Protein AF-A0A952UDM7-F1 (afdb_monomer)

Mean predicted aligned error: 6.1 Å

Foldseek 3Di:
DVVVLVVLCCVVQNDWDDDPLQFPIWGADPQKIKTKHAFDWAAQDWDDDALFTKHFDPDRTDTARMKIWIDHPNDIAIEGEHEDEDPDDDLVVLVVNFCRQQLGMATPPCRVDGRRHLAYEYEYLDDHPPDPDDPNDRYHYFHDDPPDDPVRVSVVSVVVVVSRVVVRVVVVVVD

pLDDT: mean 85.34, st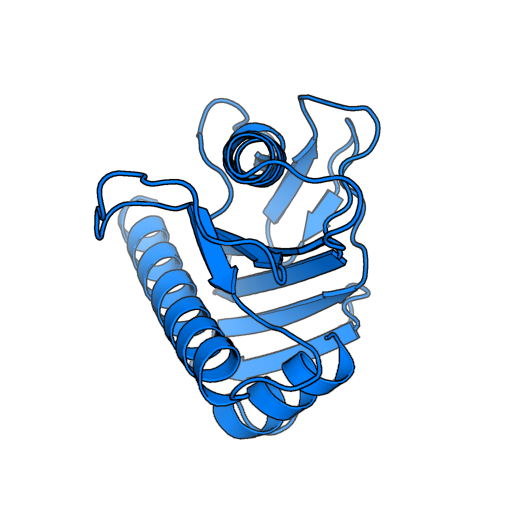d 11.97, range [51.28, 97.25]

Sequence (175 aa):
MAIRTLDFFDTRLGNRHHSQAGALAAWRNDEILFELWLKPAFHGSPNTIGSEQFVSVISDDLVPDLLISATRGEHTELAAIDAKAWAKMLPEDVLTQGAKYLYGIRRHPDKAIVPALSSALIVTSAVRPHAIESDLAKLHVVRSTPTSEQSTLDVRLDALITELRETLANREREA

Structure (mmCIF, N/CA/C/O backbone):
data_AF-A0A952UDM7-F1
#
_entry.id   AF-A0A952UDM7-F1
#
loop_
_atom_site.group_PDB
_atom_site.id
_atom_site.type_symbol
_atom_site.label_atom_id
_atom_site.label_alt_id
_atom_site.label_comp_id
_atom_site.label_asym_id
_atom_site.label_entity_id
_atom_site.label_seq_id
_atom_site.pdbx_PDB_ins_code
_atom_site.Cartn_x
_atom_site.Cartn_y
_atom_site.Cartn_z
_atom_site.occupancy
_atom_site.B_iso_or_equiv
_atom_site.auth_seq_id
_atom_site.auth_comp_id
_atom_site.auth_asym_id
_atom_site.auth_atom_id
_atom_site.pdbx_PDB_model_num
ATOM 1 N N . MET A 1 1 ? 7.910 -11.220 -6.781 1.00 82.19 1 MET A N 1
ATOM 2 C CA . MET A 1 1 ? 7.705 -10.021 -5.942 1.00 82.19 1 MET A CA 1
ATOM 3 C C . MET A 1 1 ? 7.097 -10.395 -4.597 1.00 82.19 1 MET A C 1
ATOM 5 O O . MET A 1 1 ? 7.826 -10.296 -3.631 1.00 82.19 1 MET A O 1
ATOM 9 N N . ALA A 1 2 ? 5.865 -10.921 -4.530 1.00 83.69 2 ALA A N 1
ATOM 10 C CA . ALA A 1 2 ? 5.190 -11.260 -3.264 1.00 83.69 2 ALA A CA 1
ATOM 11 C C . ALA A 1 2 ? 6.028 -12.107 -2.282 1.00 83.69 2 ALA A C 1
ATOM 13 O O . ALA A 1 2 ? 6.228 -11.684 -1.152 1.00 83.69 2 ALA A O 1
ATOM 14 N N . ILE A 1 3 ? 6.577 -13.249 -2.728 1.00 86.50 3 ILE A N 1
ATOM 15 C CA . ILE A 1 3 ? 7.444 -14.117 -1.897 1.00 86.50 3 ILE A CA 1
ATOM 16 C C . ILE A 1 3 ? 8.633 -13.337 -1.332 1.00 86.50 3 ILE A C 1
ATOM 18 O O . ILE A 1 3 ? 8.929 -13.399 -0.153 1.00 86.50 3 ILE A O 1
ATOM 22 N N . ARG A 1 4 ? 9.272 -12.523 -2.165 1.00 85.56 4 ARG A N 1
ATOM 23 C CA . ARG A 1 4 ? 10.431 -11.747 -1.745 1.00 85.56 4 ARG A CA 1
ATOM 24 C C . ARG A 1 4 ? 10.075 -10.637 -0.752 1.00 85.56 4 ARG A C 1
ATOM 26 O O . ARG A 1 4 ? 10.821 -10.393 0.184 1.00 85.56 4 ARG A O 1
ATOM 33 N N . THR A 1 5 ? 8.946 -9.965 -0.962 1.00 87.62 5 THR A N 1
ATOM 34 C CA . THR A 1 5 ? 8.418 -8.977 -0.015 1.00 87.62 5 THR A CA 1
ATOM 35 C C . THR A 1 5 ? 8.082 -9.634 1.328 1.00 87.62 5 THR A C 1
ATOM 37 O O . THR A 1 5 ? 8.368 -9.044 2.364 1.00 87.62 5 THR A O 1
ATOM 40 N N . LEU A 1 6 ? 7.550 -10.865 1.317 1.00 90.56 6 LEU A N 1
ATOM 41 C CA . LEU A 1 6 ? 7.361 -11.671 2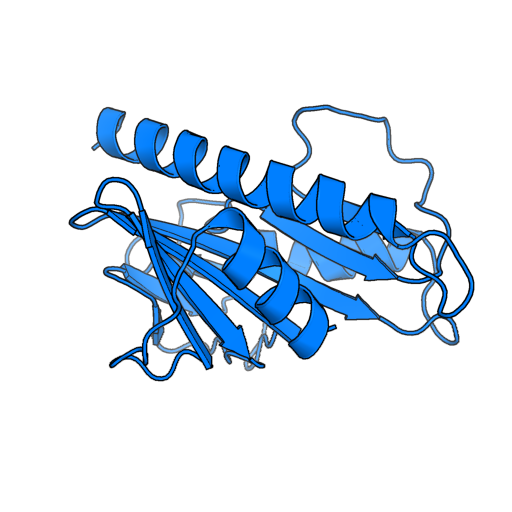.529 1.00 90.56 6 LEU A CA 1
ATOM 42 C C . LEU A 1 6 ? 8.696 -11.938 3.234 1.00 90.56 6 LEU A C 1
ATOM 44 O O . LEU A 1 6 ? 8.825 -11.586 4.399 1.00 90.56 6 LEU A O 1
ATOM 48 N N . ASP A 1 7 ? 9.688 -12.489 2.531 1.00 91.00 7 ASP A N 1
ATOM 49 C CA . ASP A 1 7 ? 10.996 -12.832 3.114 1.00 91.00 7 ASP A CA 1
ATOM 50 C C . ASP A 1 7 ? 11.707 -11.600 3.708 1.00 91.00 7 ASP A C 1
ATOM 52 O O . ASP A 1 7 ? 12.332 -11.665 4.773 1.00 91.00 7 ASP A O 1
ATOM 56 N N . PHE A 1 8 ? 11.580 -10.452 3.035 1.00 91.88 8 PHE A N 1
ATOM 57 C CA . PHE A 1 8 ? 12.085 -9.175 3.528 1.00 91.88 8 PHE A CA 1
ATOM 58 C C . PHE A 1 8 ? 11.409 -8.776 4.848 1.00 91.88 8 PHE A C 1
ATOM 60 O O . PHE A 1 8 ? 12.098 -8.474 5.824 1.00 91.88 8 PHE A O 1
ATOM 67 N N . PHE A 1 9 ? 10.073 -8.796 4.911 1.00 93.25 9 PHE A N 1
ATOM 68 C CA . PHE A 1 9 ? 9.355 -8.433 6.135 1.00 93.25 9 PHE A CA 1
ATOM 69 C C . PHE A 1 9 ? 9.549 -9.442 7.263 1.00 93.25 9 PHE A C 1
ATOM 71 O O . PHE A 1 9 ? 9.682 -9.017 8.405 1.00 93.25 9 PHE A O 1
ATOM 78 N N . ASP A 1 10 ? 9.660 -10.736 6.967 1.00 93.75 10 ASP A N 1
ATOM 79 C CA . ASP A 1 10 ? 9.995 -11.759 7.964 1.00 93.75 10 ASP A CA 1
ATOM 80 C C . ASP A 1 10 ? 11.356 -11.458 8.616 1.00 93.75 10 ASP A C 1
ATOM 82 O O . ASP A 1 10 ? 11.510 -11.520 9.836 1.00 93.75 10 ASP A O 1
ATOM 86 N N . THR A 1 11 ? 12.334 -11.026 7.816 1.00 93.00 11 THR A N 1
ATOM 87 C CA . THR A 1 11 ? 13.647 -10.604 8.326 1.00 93.00 11 THR A CA 1
ATOM 88 C C . THR A 1 11 ? 13.559 -9.309 9.138 1.00 93.00 11 THR A C 1
ATOM 90 O O . THR A 1 11 ? 14.217 -9.167 10.169 1.00 93.00 11 THR A O 1
ATOM 93 N N . ARG A 1 12 ? 12.764 -8.339 8.674 1.00 93.44 12 ARG A N 1
ATOM 94 C CA . ARG A 1 12 ? 12.776 -6.968 9.202 1.00 93.44 12 ARG A CA 1
ATOM 95 C C . ARG A 1 12 ? 11.849 -6.736 10.396 1.00 93.44 12 ARG A C 1
ATOM 97 O O . ARG A 1 12 ? 12.178 -5.924 11.263 1.00 93.44 12 ARG A O 1
ATOM 104 N N . LEU A 1 13 ? 10.696 -7.397 10.407 1.00 94.06 13 LEU A N 1
ATOM 105 C CA . LEU A 1 13 ? 9.609 -7.238 11.378 1.00 94.06 13 LEU A CA 1
ATOM 106 C C . LEU A 1 13 ? 9.457 -8.463 12.296 1.00 94.06 13 LEU A C 1
ATOM 108 O O . LEU A 1 13 ? 8.705 -8.403 13.268 1.00 94.06 13 LEU A O 1
ATOM 112 N N . GLY A 1 14 ? 10.188 -9.549 12.026 1.00 92.50 14 GLY A N 1
ATOM 113 C CA . GLY A 1 14 ? 10.192 -10.770 12.826 1.00 92.50 14 GLY A CA 1
ATOM 114 C C . GLY A 1 14 ? 9.133 -11.779 12.383 1.00 92.50 14 GLY A C 1
ATOM 115 O O . GLY A 1 14 ? 8.790 -11.882 11.210 1.00 92.50 14 GLY A O 1
ATOM 116 N N . ASN A 1 15 ? 8.613 -12.561 13.330 1.00 90.75 15 ASN A N 1
ATOM 117 C CA . ASN A 1 15 ? 7.727 -13.678 13.006 1.00 90.75 15 ASN A CA 1
ATOM 118 C C . ASN A 1 15 ? 6.377 -13.203 12.455 1.00 90.75 15 ASN A C 1
ATOM 120 O O . ASN A 1 15 ? 5.608 -12.528 13.148 1.00 90.75 15 ASN A O 1
ATOM 124 N N . ARG A 1 16 ? 6.055 -13.639 11.235 1.00 93.50 16 ARG A N 1
ATOM 125 C CA . ARG A 1 16 ? 4.714 -13.473 10.677 1.00 93.50 16 ARG A CA 1
ATOM 126 C C . ARG A 1 16 ? 3.673 -14.309 11.408 1.00 93.50 16 ARG A C 1
ATOM 128 O O . ARG A 1 16 ? 3.947 -15.400 11.908 1.00 93.50 16 ARG A O 1
ATOM 135 N N . HIS A 1 17 ? 2.444 -13.826 11.367 1.00 91.75 17 HIS A N 1
ATOM 136 C CA . HIS A 1 17 ? 1.246 -14.547 11.766 1.00 91.75 17 HIS A CA 1
ATOM 137 C C . HIS A 1 17 ? 0.165 -14.415 10.688 1.00 91.75 17 HIS A C 1
ATOM 139 O O . HIS A 1 17 ? 0.291 -13.643 9.734 1.00 91.75 17 HIS A O 1
ATOM 145 N N . HIS A 1 18 ? -0.899 -15.204 10.825 1.00 86.88 18 HIS A N 1
ATOM 146 C CA . HIS A 1 18 ? -2.063 -15.100 9.952 1.00 86.88 18 HIS A CA 1
ATOM 147 C C . HIS A 1 18 ? -2.865 -13.833 10.266 1.00 86.88 18 HIS A C 1
ATOM 149 O O . HIS A 1 18 ? -3.193 -13.583 11.427 1.00 86.88 18 HIS A O 1
ATOM 155 N N . SER A 1 19 ? -3.214 -13.070 9.226 1.00 86.69 19 SER A N 1
ATOM 156 C CA . SER A 1 19 ? -4.188 -11.982 9.341 1.00 86.69 19 SER A CA 1
ATOM 157 C C . SER A 1 19 ? -5.601 -12.554 9.438 1.00 86.69 19 SER A C 1
ATOM 159 O O . SER A 1 19 ? -5.956 -13.500 8.732 1.00 86.69 19 SER A O 1
ATOM 161 N N . GLN A 1 20 ? -6.424 -11.957 10.298 1.00 78.31 20 GLN A N 1
ATOM 162 C CA . GLN A 1 20 ? -7.853 -12.268 10.387 1.00 78.31 20 GLN A CA 1
ATOM 163 C C . GLN A 1 20 ? -8.680 -11.540 9.315 1.00 78.31 20 GLN A C 1
ATOM 165 O O . GLN A 1 20 ? -9.820 -11.921 9.066 1.00 78.31 20 GLN A O 1
ATOM 170 N N . ALA A 1 21 ? -8.107 -10.524 8.665 1.00 82.94 21 ALA A N 1
ATOM 171 C CA . ALA A 1 21 ? -8.792 -9.638 7.728 1.00 82.94 21 ALA A CA 1
ATOM 172 C C . ALA A 1 21 ? -8.600 -10.039 6.252 1.00 82.94 21 ALA A C 1
ATOM 174 O O . ALA A 1 21 ? -9.013 -9.315 5.353 1.00 82.94 21 ALA A O 1
ATOM 175 N N . GLY A 1 22 ? -7.990 -11.199 5.986 1.00 88.06 22 GLY A N 1
ATOM 176 C CA . GLY A 1 22 ? -7.754 -11.692 4.624 1.00 88.06 22 GLY A CA 1
ATOM 177 C C . GLY A 1 22 ? -6.446 -11.210 3.991 1.00 88.06 22 GLY A C 1
ATOM 178 O O . GLY A 1 22 ? -6.204 -11.497 2.818 1.00 88.06 22 GLY A O 1
ATOM 179 N N . ALA A 1 23 ? -5.579 -10.529 4.748 1.00 94.38 23 ALA A N 1
ATOM 180 C CA . ALA A 1 23 ? -4.228 -10.237 4.287 1.00 94.38 23 ALA A CA 1
ATOM 181 C C . ALA A 1 23 ? -3.408 -11.534 4.143 1.00 94.38 23 ALA A C 1
ATOM 183 O O . ALA A 1 23 ? -3.608 -12.515 4.864 1.00 94.38 23 ALA A O 1
ATOM 184 N N . LEU A 1 24 ? -2.452 -11.530 3.213 1.00 94.81 24 LEU A N 1
ATOM 185 C CA . LEU A 1 24 ? -1.563 -12.662 2.943 1.00 94.81 24 LEU A CA 1
ATOM 186 C C . LEU A 1 24 ? -0.693 -13.003 4.161 1.00 94.81 24 LEU A C 1
ATOM 188 O O . LEU A 1 24 ? -0.449 -14.176 4.436 1.00 94.81 24 LEU A O 1
ATOM 192 N N . ALA A 1 25 ? -0.213 -11.980 4.869 1.00 95.81 25 ALA A N 1
ATOM 193 C CA . ALA A 1 25 ? 0.599 -12.115 6.073 1.00 95.81 25 ALA A CA 1
ATOM 194 C C . ALA A 1 25 ? 0.482 -10.866 6.949 1.00 95.81 25 ALA A C 1
ATOM 196 O O . ALA A 1 25 ? 0.180 -9.781 6.448 1.00 95.81 25 ALA A O 1
ATOM 197 N N . ALA A 1 26 ? 0.750 -11.029 8.243 1.00 96.88 26 ALA A N 1
ATOM 198 C CA . ALA A 1 26 ? 0.776 -9.940 9.206 1.00 96.88 26 ALA A CA 1
ATOM 199 C C . ALA A 1 26 ? 1.995 -10.023 10.135 1.00 96.88 26 ALA A C 1
ATOM 201 O O . ALA A 1 26 ? 2.451 -11.112 10.490 1.00 96.88 26 ALA A O 1
ATOM 202 N N . TRP A 1 27 ? 2.483 -8.865 10.573 1.00 96.94 27 TRP A N 1
ATOM 203 C CA . TRP A 1 27 ? 3.573 -8.701 11.535 1.00 96.94 27 TRP A CA 1
ATOM 204 C C . TRP A 1 27 ? 3.181 -7.641 12.554 1.00 96.94 27 TRP A C 1
ATOM 206 O O . TRP A 1 27 ? 2.560 -6.638 12.211 1.00 96.94 27 TRP A O 1
ATOM 216 N N . ARG A 1 28 ? 3.548 -7.844 13.817 1.00 95.00 28 ARG A N 1
ATOM 217 C CA . ARG A 1 28 ? 3.291 -6.867 14.877 1.00 95.00 28 ARG A CA 1
ATOM 218 C C . ARG A 1 28 ? 4.615 -6.363 15.423 1.00 95.00 28 ARG A C 1
ATOM 220 O O . ARG A 1 28 ? 5.426 -7.162 15.883 1.00 95.00 28 ARG A O 1
ATOM 227 N N . ASN A 1 29 ? 4.820 -5.052 15.381 1.00 92.50 29 ASN A N 1
ATOM 228 C CA . ASN A 1 29 ? 6.020 -4.405 15.894 1.00 92.50 29 ASN A CA 1
ATOM 229 C C . ASN A 1 29 ? 5.651 -3.057 16.523 1.00 92.50 29 ASN A C 1
ATOM 231 O O . ASN A 1 29 ? 5.020 -2.240 15.862 1.00 92.50 29 ASN A O 1
ATOM 235 N N . ASP A 1 30 ? 6.025 -2.845 17.787 1.00 88.06 30 ASP A N 1
ATOM 236 C CA . ASP A 1 30 ? 5.789 -1.595 18.529 1.00 88.06 30 ASP A CA 1
ATOM 237 C C . ASP A 1 30 ? 4.330 -1.102 18.451 1.00 88.06 30 ASP A C 1
ATOM 239 O O . ASP A 1 30 ? 4.057 0.032 18.069 1.00 88.06 30 ASP A O 1
ATOM 243 N N . GLU A 1 31 ? 3.381 -1.997 18.760 1.00 92.31 31 GLU A N 1
ATOM 244 C CA . GLU A 1 31 ? 1.918 -1.785 18.684 1.00 92.31 31 GLU A CA 1
ATOM 245 C C . GLU A 1 31 ? 1.344 -1.580 17.274 1.00 92.31 31 GLU A C 1
ATOM 247 O O . GLU A 1 31 ? 0.127 -1.637 17.098 1.00 92.31 31 GLU A O 1
ATOM 252 N N . ILE A 1 32 ? 2.199 -1.440 16.262 1.00 95.75 32 ILE A N 1
ATOM 253 C CA . ILE A 1 32 ? 1.794 -1.329 14.867 1.00 95.75 32 ILE A CA 1
ATOM 254 C C . ILE A 1 32 ? 1.593 -2.732 14.294 1.00 95.75 32 ILE A C 1
ATOM 256 O O . ILE A 1 32 ? 2.479 -3.593 14.350 1.00 95.75 32 ILE A O 1
ATOM 260 N N . LEU A 1 33 ? 0.414 -2.958 13.725 1.00 96.31 33 LEU A N 1
ATOM 261 C CA . LEU A 1 33 ? 0.113 -4.116 12.899 1.00 96.31 33 LEU A CA 1
ATOM 262 C C . LEU A 1 33 ? 0.431 -3.775 11.443 1.00 96.31 33 LEU A C 1
ATOM 264 O O . LEU A 1 33 ? -0.235 -2.938 10.841 1.00 96.31 33 LEU A O 1
ATOM 268 N N . PHE A 1 34 ? 1.446 -4.428 10.887 1.00 97.19 34 PHE A N 1
ATOM 269 C CA . PHE A 1 34 ? 1.732 -4.404 9.460 1.00 97.19 34 PHE A CA 1
ATOM 270 C C . PHE A 1 34 ? 1.047 -5.587 8.790 1.00 97.19 34 PHE A C 1
ATOM 272 O O . PHE A 1 34 ? 1.226 -6.720 9.237 1.00 97.19 34 PHE A O 1
ATOM 279 N N . GLU A 1 35 ? 0.323 -5.360 7.700 1.00 97.19 35 GLU A N 1
ATOM 280 C CA . GLU A 1 35 ? -0.271 -6.442 6.913 1.00 97.19 35 GLU A CA 1
ATOM 281 C C . GLU A 1 35 ? 0.087 -6.303 5.435 1.00 97.19 35 GLU A C 1
ATOM 283 O O . GLU A 1 35 ? 0.073 -5.210 4.869 1.00 97.19 35 GLU A O 1
ATOM 288 N N . LEU A 1 36 ? 0.410 -7.431 4.804 1.00 96.81 36 LEU A N 1
ATOM 289 C CA . LEU A 1 36 ? 0.679 -7.530 3.375 1.00 96.81 36 LEU A CA 1
ATOM 290 C C . LEU A 1 36 ? -0.535 -8.135 2.684 1.00 96.81 36 LEU A C 1
ATOM 292 O O . LEU A 1 36 ? -0.906 -9.275 2.949 1.00 96.81 36 LEU A O 1
ATOM 296 N N . TRP A 1 37 ? -1.097 -7.412 1.731 1.00 96.69 37 TRP A N 1
ATOM 297 C CA . TRP A 1 37 ? -2.242 -7.840 0.943 1.00 96.69 37 TRP A CA 1
ATOM 298 C C . TRP A 1 37 ? -1.794 -8.171 -0.474 1.00 96.69 37 TRP A C 1
ATOM 300 O O . TRP A 1 37 ? -1.003 -7.437 -1.066 1.00 96.69 37 TRP A O 1
ATOM 310 N N . LEU A 1 38 ? -2.316 -9.262 -1.033 1.00 95.38 38 LEU A N 1
ATOM 311 C CA . LEU A 1 38 ? -2.076 -9.656 -2.417 1.00 95.38 38 LEU A CA 1
ATOM 312 C C . LEU A 1 38 ? -3.303 -9.315 -3.252 1.00 95.38 38 LEU A C 1
ATOM 314 O O . LEU A 1 38 ? -4.379 -9.839 -2.981 1.00 95.38 38 LEU A O 1
ATOM 318 N N . LYS A 1 39 ? -3.128 -8.476 -4.278 1.00 94.94 39 LYS A N 1
ATOM 319 C CA . LYS A 1 39 ? -4.209 -8.075 -5.191 1.00 94.94 39 LYS A CA 1
ATOM 320 C C . LYS A 1 39 ? -5.480 -7.568 -4.478 1.00 94.94 39 LYS A C 1
ATOM 322 O O . LYS A 1 39 ? -6.573 -7.993 -4.856 1.00 94.94 39 LYS A O 1
ATOM 327 N N . PRO A 1 40 ? -5.387 -6.685 -3.462 1.00 94.56 40 PRO A N 1
ATOM 328 C CA . PRO A 1 40 ? -6.592 -6.147 -2.843 1.00 94.56 40 PRO A CA 1
ATOM 329 C C . PRO A 1 40 ? -7.345 -5.291 -3.860 1.00 94.56 40 PRO A C 1
ATOM 331 O O . PRO A 1 40 ? -6.753 -4.435 -4.515 1.00 94.56 40 PRO A O 1
ATOM 334 N N . ALA A 1 41 ? -8.646 -5.523 -4.000 1.00 93.62 41 ALA A N 1
ATOM 335 C CA . ALA A 1 41 ? -9.483 -4.742 -4.895 1.00 93.62 41 ALA A CA 1
ATOM 336 C C . ALA A 1 41 ? -10.151 -3.587 -4.141 1.00 93.62 41 ALA A C 1
ATOM 338 O O . ALA A 1 41 ? -10.759 -3.774 -3.083 1.00 93.62 41 ALA A O 1
ATOM 339 N N . PHE A 1 42 ? -10.023 -2.383 -4.694 1.00 93.50 42 PHE A N 1
ATOM 340 C CA . PHE A 1 42 ? -10.757 -1.202 -4.258 1.00 93.50 42 PHE A CA 1
ATOM 341 C C . PHE A 1 42 ? -11.850 -0.896 -5.275 1.00 93.50 42 PHE A C 1
ATOM 343 O O . PHE A 1 42 ? -11.564 -0.714 -6.459 1.00 93.50 42 PHE A O 1
ATOM 350 N N . HIS A 1 43 ? -13.081 -0.801 -4.784 1.00 92.88 43 HIS A N 1
ATOM 351 C CA . HIS A 1 43 ? -14.278 -0.537 -5.579 1.00 92.88 43 HIS A CA 1
ATOM 352 C C . HIS A 1 43 ? -14.925 0.785 -5.157 1.00 92.88 43 HIS A C 1
ATOM 354 O O . HIS A 1 43 ? -14.488 1.425 -4.198 1.00 92.88 43 HIS A O 1
ATOM 360 N N . GLY A 1 44 ? -16.012 1.182 -5.825 1.00 88.81 44 GLY A N 1
ATOM 361 C CA . GLY A 1 44 ? -16.833 2.323 -5.395 1.00 88.81 44 GLY A CA 1
ATOM 362 C C . GLY A 1 44 ? -17.484 2.148 -4.009 1.00 88.81 44 GLY A C 1
ATOM 363 O O . GLY A 1 44 ? -17.899 3.133 -3.393 1.00 88.81 44 GLY A O 1
ATOM 364 N N . SER A 1 45 ? -17.557 0.911 -3.502 1.00 91.06 45 SER A N 1
ATOM 365 C CA . SER A 1 45 ? -18.034 0.570 -2.158 1.00 91.06 45 SER A CA 1
ATOM 366 C C . SER A 1 45 ? -16.892 0.497 -1.132 1.00 91.06 45 SER A C 1
ATOM 368 O O . SER A 1 45 ? -15.813 0.012 -1.484 1.00 91.06 45 SER A O 1
ATOM 370 N N . PRO A 1 46 ? -17.117 0.910 0.135 1.00 93.25 46 PRO A N 1
ATOM 371 C CA . PRO A 1 46 ? -16.109 0.833 1.194 1.00 93.25 46 PRO A CA 1
ATOM 372 C C . PRO A 1 46 ? -15.563 -0.580 1.402 1.00 93.25 46 PRO A C 1
ATOM 374 O O . PRO A 1 46 ? -16.327 -1.530 1.562 1.00 93.25 46 PRO A O 1
ATOM 377 N N . ASN A 1 47 ? -14.238 -0.689 1.429 1.00 92.88 47 ASN A N 1
ATOM 378 C CA . ASN A 1 47 ? -13.494 -1.884 1.795 1.00 92.88 47 ASN A CA 1
ATOM 379 C C . ASN A 1 47 ? -12.668 -1.592 3.056 1.00 92.88 47 ASN A C 1
ATOM 381 O O . ASN A 1 47 ? -11.974 -0.576 3.113 1.00 92.88 47 ASN A O 1
ATOM 385 N N . THR A 1 48 ? -12.756 -2.452 4.066 1.00 95.06 48 THR A N 1
ATOM 386 C CA . THR A 1 48 ? -12.029 -2.275 5.328 1.00 95.06 48 THR A CA 1
ATOM 387 C C . THR A 1 48 ? -10.619 -2.833 5.194 1.00 95.06 48 THR A C 1
ATOM 389 O O . THR A 1 48 ? -10.453 -4.024 4.940 1.00 95.06 48 THR A O 1
ATOM 392 N N . ILE A 1 49 ? -9.614 -1.987 5.409 1.00 95.12 49 ILE A N 1
ATOM 393 C CA . ILE A 1 49 ? -8.208 -2.385 5.514 1.00 95.12 49 ILE A CA 1
ATOM 394 C C . ILE A 1 49 ? -7.689 -1.861 6.853 1.00 95.12 49 ILE A C 1
ATOM 396 O O . ILE A 1 49 ? -7.770 -0.661 7.115 1.00 95.12 49 ILE A O 1
ATOM 400 N N . GLY A 1 50 ? -7.155 -2.744 7.699 1.00 94.00 50 GLY A N 1
ATOM 401 C CA . GLY A 1 50 ? -6.794 -2.377 9.067 1.00 94.00 50 GLY A CA 1
ATOM 402 C C . GLY A 1 50 ? -8.021 -1.928 9.869 1.00 94.00 50 GLY A C 1
ATOM 403 O O . GLY A 1 50 ? -9.019 -2.644 9.935 1.00 94.00 50 GLY A O 1
ATOM 404 N N . SER A 1 51 ? -7.946 -0.739 10.466 1.00 94.00 51 SER A N 1
ATOM 405 C CA . SER A 1 51 ? -9.034 -0.103 11.226 1.00 94.00 51 SER A CA 1
ATOM 406 C C . SER A 1 51 ? -9.870 0.898 10.418 1.00 94.00 51 SER A C 1
ATOM 408 O O . SER A 1 51 ? -10.908 1.344 10.900 1.00 94.00 51 SER A O 1
ATOM 410 N N . GLU A 1 52 ? -9.477 1.234 9.184 1.00 95.12 52 GLU A N 1
ATOM 411 C CA . GLU A 1 52 ? -10.165 2.243 8.365 1.00 95.12 52 GLU A CA 1
ATOM 412 C C . GLU A 1 52 ? -10.823 1.639 7.112 1.00 95.12 52 GLU A C 1
ATOM 414 O O . GLU A 1 52 ? -10.544 0.517 6.683 1.00 95.12 52 GLU A O 1
ATOM 419 N N . GLN A 1 53 ? -11.724 2.411 6.502 1.00 95.81 53 GLN A N 1
ATOM 420 C CA . GLN A 1 53 ? -12.390 2.050 5.254 1.00 95.81 53 GLN A CA 1
ATOM 421 C C . GLN A 1 53 ? -11.862 2.871 4.083 1.00 95.81 53 GLN A C 1
ATOM 423 O O . GLN A 1 53 ? -11.659 4.082 4.185 1.00 95.81 53 GLN A O 1
ATOM 428 N N . PHE A 1 54 ? -11.718 2.216 2.937 1.00 95.50 54 PHE A N 1
ATOM 429 C CA . PHE A 1 54 ? -11.165 2.795 1.723 1.00 95.50 54 PHE A CA 1
ATOM 430 C C . PHE A 1 54 ? -12.044 2.493 0.509 1.00 95.50 54 PHE A C 1
ATOM 432 O O . PHE A 1 54 ? -12.690 1.451 0.435 1.00 95.50 54 PHE A O 1
ATOM 439 N N . VAL A 1 55 ? -12.062 3.404 -0.461 1.00 94.94 55 VAL A N 1
ATOM 440 C CA . VAL A 1 55 ? -12.823 3.287 -1.715 1.00 94.94 55 VAL A CA 1
ATOM 441 C C . VAL A 1 55 ? -11.979 3.713 -2.910 1.00 94.94 55 VAL A C 1
ATOM 443 O O . VAL A 1 55 ? -11.103 4.568 -2.777 1.00 94.94 55 VAL A O 1
ATOM 446 N N . SER A 1 56 ? -12.289 3.175 -4.086 1.00 94.00 56 SER A N 1
ATOM 447 C CA . SER A 1 56 ? -11.864 3.734 -5.370 1.00 94.00 56 SER A CA 1
ATOM 448 C C . SER A 1 56 ? -12.835 4.832 -5.818 1.00 94.00 56 SER A C 1
ATOM 450 O O . SER A 1 56 ? -14.050 4.696 -5.668 1.00 94.00 56 SER A O 1
ATOM 452 N N . VAL A 1 57 ? -12.311 5.929 -6.373 1.00 91.94 57 VAL A N 1
ATOM 453 C CA . VAL A 1 57 ? -13.116 7.037 -6.935 1.00 91.94 57 VAL A CA 1
ATOM 454 C C . VAL A 1 57 ? -12.830 7.335 -8.407 1.00 91.94 57 VAL A C 1
ATOM 456 O O . VAL A 1 57 ? -13.461 8.221 -8.976 1.00 91.94 57 VAL A O 1
ATOM 459 N N . ILE A 1 58 ? -11.880 6.629 -9.024 1.00 86.75 58 ILE A N 1
ATOM 460 C CA . ILE A 1 58 ? -11.469 6.869 -10.421 1.00 86.75 58 ILE A CA 1
ATOM 461 C C . ILE A 1 58 ? -11.770 5.699 -11.361 1.00 86.75 58 ILE A C 1
ATOM 463 O O . ILE A 1 58 ? -11.715 5.870 -12.576 1.00 86.75 58 ILE A O 1
ATOM 467 N N . SER A 1 59 ? -12.044 4.513 -10.821 1.00 84.25 59 SER A N 1
ATOM 468 C CA . SER A 1 59 ? -12.380 3.316 -11.593 1.00 84.25 59 SER A CA 1
ATOM 469 C C . SER A 1 59 ? -13.252 2.371 -10.776 1.00 84.25 59 SER A C 1
ATOM 471 O O . SER A 1 59 ? -13.204 2.398 -9.544 1.00 84.25 59 SER A O 1
ATOM 473 N N . ASP A 1 60 ? -14.007 1.521 -11.475 1.00 82.00 60 ASP A N 1
ATOM 474 C CA . ASP A 1 60 ? -14.840 0.487 -10.848 1.00 82.00 60 ASP A CA 1
ATOM 475 C C . ASP A 1 60 ? -13.988 -0.500 -10.044 1.00 82.00 60 ASP A C 1
ATOM 477 O O . ASP A 1 60 ? -14.369 -0.879 -8.938 1.00 82.00 60 ASP A O 1
ATOM 481 N N . ASP A 1 61 ? -12.792 -0.806 -10.562 1.00 87.88 61 ASP A N 1
ATOM 482 C CA . ASP A 1 61 ? -11.783 -1.628 -9.906 1.00 87.88 61 ASP A CA 1
ATOM 483 C C . ASP A 1 61 ? -10.422 -0.937 -9.942 1.00 87.88 61 ASP A C 1
ATOM 485 O O . ASP A 1 61 ? -9.923 -0.539 -11.003 1.00 87.88 61 ASP A O 1
ATOM 489 N N . LEU A 1 62 ? -9.784 -0.832 -8.783 1.00 92.31 62 LEU A N 1
ATOM 490 C CA . LEU A 1 62 ? -8.380 -0.475 -8.672 1.00 92.31 62 LEU A CA 1
ATOM 491 C C . LEU A 1 62 ? -7.666 -1.532 -7.831 1.00 92.31 62 LEU A C 1
ATOM 493 O O . LEU A 1 62 ? -7.993 -1.732 -6.665 1.00 92.31 62 LEU A O 1
ATOM 497 N N . VAL A 1 63 ? -6.709 -2.230 -8.445 1.00 94.69 63 VAL A N 1
ATOM 498 C CA . VAL A 1 63 ? -6.109 -3.447 -7.879 1.00 94.69 63 VAL A CA 1
ATOM 499 C C . VAL A 1 63 ? -4.581 -3.358 -7.953 1.00 94.69 63 VAL A C 1
ATOM 501 O O . VAL A 1 63 ? -4.006 -3.741 -8.977 1.00 94.69 63 VAL A O 1
ATOM 504 N N . PRO A 1 64 ? -3.897 -2.843 -6.914 1.00 93.62 64 PRO A N 1
ATOM 505 C CA . PRO A 1 64 ? -2.442 -2.932 -6.849 1.00 93.62 64 PRO A CA 1
ATOM 506 C C . PRO A 1 64 ? -1.991 -4.396 -6.747 1.00 93.62 64 PRO A C 1
ATOM 508 O O . PRO A 1 64 ? -2.723 -5.249 -6.246 1.00 93.62 64 PRO A O 1
ATOM 511 N N . ASP A 1 65 ? -0.776 -4.711 -7.203 1.00 94.31 65 ASP A N 1
ATOM 512 C CA . ASP A 1 65 ? -0.233 -6.067 -7.059 1.00 94.31 65 ASP A CA 1
ATOM 513 C C . ASP A 1 65 ? -0.094 -6.478 -5.591 1.00 94.31 65 ASP A C 1
ATOM 515 O O . ASP A 1 65 ? -0.472 -7.594 -5.228 1.00 94.31 65 ASP A O 1
ATOM 519 N N . LEU A 1 66 ? 0.427 -5.572 -4.764 1.00 95.62 66 LEU A N 1
ATOM 520 C CA . LEU A 1 66 ? 0.494 -5.699 -3.317 1.00 95.62 66 LEU A CA 1
ATOM 521 C C . LEU A 1 66 ? 0.072 -4.387 -2.654 1.00 95.62 66 LEU A C 1
ATOM 523 O O . LEU A 1 66 ? 0.250 -3.301 -3.205 1.00 95.62 66 LEU A O 1
ATOM 527 N N . LEU A 1 67 ? -0.420 -4.485 -1.430 1.00 96.75 67 LEU A N 1
ATOM 528 C CA . LEU A 1 67 ? -0.648 -3.342 -0.553 1.00 96.75 67 LEU A CA 1
ATOM 529 C C . LEU A 1 67 ? -0.049 -3.662 0.809 1.00 96.75 67 LEU A C 1
ATOM 531 O O . LEU A 1 67 ? -0.185 -4.789 1.283 1.00 96.75 67 LEU A O 1
ATOM 535 N N . ILE A 1 68 ? 0.592 -2.680 1.426 1.00 96.94 68 ILE A N 1
ATOM 536 C CA . ILE A 1 68 ? 0.999 -2.735 2.825 1.00 96.94 68 ILE A CA 1
ATOM 537 C C . ILE A 1 68 ? 0.066 -1.830 3.608 1.00 96.94 68 ILE A C 1
ATOM 539 O O . ILE A 1 68 ? -0.077 -0.662 3.247 1.00 96.94 68 ILE A O 1
ATOM 543 N N . SER A 1 69 ? -0.546 -2.355 4.662 1.00 97.25 69 SER A N 1
ATOM 544 C CA . SER A 1 69 ? -1.175 -1.534 5.693 1.00 97.25 69 SER A CA 1
ATOM 545 C C . SER A 1 69 ? -0.289 -1.474 6.929 1.00 97.25 69 SER A C 1
ATOM 547 O O . SER A 1 69 ? 0.397 -2.442 7.254 1.00 97.25 69 SER A O 1
ATOM 549 N N . ALA A 1 70 ? -0.304 -0.332 7.606 1.00 97.25 70 ALA A N 1
ATOM 550 C CA . ALA A 1 70 ? 0.237 -0.142 8.942 1.00 97.25 70 ALA A CA 1
ATOM 551 C C . ALA A 1 70 ? -0.862 0.456 9.820 1.00 97.25 70 ALA A C 1
ATOM 553 O O . ALA A 1 70 ? -1.338 1.559 9.553 1.00 97.25 70 ALA A O 1
ATOM 554 N N . THR A 1 71 ? -1.267 -0.275 10.853 1.00 96.69 71 THR A N 1
ATOM 555 C CA . THR A 1 71 ? -2.393 0.095 11.714 1.00 96.69 71 THR A CA 1
ATOM 556 C C . THR A 1 71 ? -1.947 0.211 13.164 1.00 96.69 71 THR A C 1
ATOM 558 O O . THR A 1 71 ? -1.347 -0.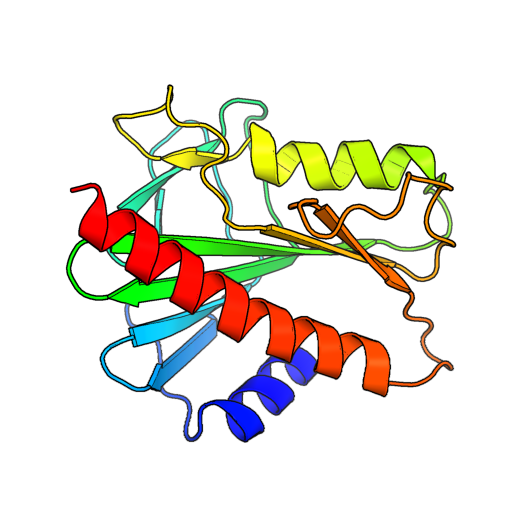722 13.700 1.00 96.69 71 THR A O 1
ATOM 561 N N . ARG A 1 72 ? -2.278 1.331 13.813 1.00 95.94 72 ARG A N 1
ATOM 562 C CA . ARG A 1 72 ? -2.115 1.542 15.260 1.00 95.94 72 ARG A CA 1
ATOM 563 C C . ARG A 1 72 ? -3.355 2.247 15.797 1.00 95.94 72 ARG A C 1
ATOM 565 O O . ARG A 1 72 ? -3.721 3.320 15.325 1.00 95.94 72 ARG A O 1
ATOM 572 N N . GLY A 1 73 ? -4.028 1.606 16.754 1.00 93.94 73 GLY A N 1
ATOM 573 C CA . GLY A 1 73 ? -5.340 2.055 17.224 1.00 93.94 73 GLY A CA 1
ATOM 574 C C . GLY A 1 73 ? -6.336 2.213 16.068 1.00 93.94 73 GLY A C 1
ATOM 575 O O . GLY A 1 73 ? -6.487 1.319 15.235 1.00 93.94 73 GLY A O 1
ATOM 576 N N . GLU A 1 74 ? -6.968 3.381 15.994 1.00 93.31 74 GLU A N 1
ATOM 577 C CA . GLU A 1 74 ? -8.001 3.715 15.002 1.00 93.31 74 GLU A CA 1
ATOM 578 C C . GLU A 1 74 ? -7.438 4.272 13.682 1.00 93.31 74 GLU A C 1
ATOM 580 O O . GLU A 1 74 ? -8.195 4.663 12.797 1.00 93.31 74 GLU A O 1
ATOM 585 N N . HIS A 1 75 ? -6.112 4.313 13.520 1.00 94.75 75 HIS A N 1
ATOM 586 C CA . HIS A 1 75 ? -5.481 4.877 12.329 1.00 94.75 75 HIS A CA 1
ATOM 587 C C . HIS A 1 75 ? -4.842 3.795 11.468 1.00 94.75 75 HIS A C 1
ATOM 589 O O . HIS A 1 75 ? -4.157 2.903 11.976 1.00 94.75 75 HIS A O 1
ATOM 595 N N . THR A 1 76 ? -5.042 3.896 10.151 1.00 95.75 76 THR A N 1
ATOM 596 C CA . THR A 1 76 ? -4.423 3.010 9.169 1.00 95.75 76 THR A CA 1
ATOM 597 C C . THR A 1 76 ? -3.774 3.803 8.038 1.00 95.75 76 THR A C 1
ATOM 599 O O . THR A 1 76 ? -4.390 4.611 7.341 1.00 95.75 76 THR A O 1
ATOM 602 N N . GLU A 1 77 ? -2.501 3.516 7.804 1.00 96.38 77 GLU A N 1
ATOM 603 C CA . GLU A 1 77 ? -1.745 4.028 6.669 1.00 96.38 77 GLU A CA 1
ATOM 604 C C . GLU A 1 77 ? -1.511 2.937 5.634 1.00 96.38 77 GLU A C 1
ATOM 606 O O . GLU A 1 77 ? -1.305 1.771 5.976 1.00 96.38 77 GLU A O 1
ATOM 611 N N . LEU A 1 78 ? -1.561 3.323 4.359 1.00 96.62 78 LEU A N 1
ATOM 612 C CA . LEU A 1 78 ? -1.482 2.403 3.231 1.00 96.62 78 LEU A CA 1
ATOM 613 C C . LEU A 1 78 ? -0.349 2.776 2.280 1.00 96.62 78 LEU A C 1
ATOM 615 O O . LEU A 1 78 ? -0.181 3.943 1.922 1.00 96.62 78 LEU A O 1
ATOM 619 N N . ALA A 1 79 ? 0.332 1.758 1.764 1.00 96.44 79 ALA A N 1
ATOM 620 C CA . ALA A 1 79 ? 1.245 1.887 0.640 1.00 96.44 79 ALA A CA 1
ATOM 621 C C . ALA A 1 79 ? 0.959 0.836 -0.435 1.00 96.44 79 ALA A C 1
ATOM 623 O O . ALA A 1 79 ? 0.878 -0.357 -0.148 1.00 96.44 79 ALA A O 1
ATOM 624 N N . ALA A 1 80 ? 0.825 1.270 -1.687 1.00 95.00 80 ALA A N 1
ATOM 625 C CA . ALA A 1 80 ? 0.626 0.367 -2.821 1.00 95.00 80 ALA A CA 1
ATOM 626 C C . ALA A 1 80 ? 1.968 -0.012 -3.450 1.00 95.00 80 ALA A C 1
ATOM 628 O O . ALA A 1 80 ? 2.811 0.854 -3.669 1.00 95.00 80 ALA A O 1
ATOM 629 N N . ILE A 1 81 ? 2.152 -1.284 -3.798 1.00 93.12 81 ILE A N 1
ATOM 630 C CA . ILE A 1 81 ? 3.301 -1.767 -4.566 1.00 93.12 81 ILE A CA 1
ATOM 631 C C . ILE A 1 81 ? 2.775 -2.453 -5.819 1.00 93.12 81 ILE A C 1
ATOM 633 O O . ILE A 1 81 ? 1.959 -3.369 -5.744 1.00 93.12 81 ILE A O 1
ATOM 637 N N . ASP A 1 82 ? 3.252 -2.026 -6.979 1.00 91.25 82 ASP A N 1
ATOM 638 C CA . ASP A 1 82 ? 2.731 -2.496 -8.254 1.00 91.25 82 ASP A CA 1
ATOM 639 C C . ASP A 1 82 ? 3.871 -2.842 -9.212 1.00 91.25 82 ASP A C 1
ATOM 641 O O . ASP A 1 82 ? 4.725 -1.999 -9.499 1.00 91.25 82 ASP A O 1
ATOM 645 N N . ALA A 1 83 ? 3.907 -4.085 -9.698 1.00 88.06 83 ALA A N 1
ATOM 646 C CA . ALA A 1 83 ? 4.900 -4.525 -10.664 1.00 88.06 83 ALA A CA 1
ATOM 647 C C . ALA A 1 83 ? 4.366 -4.373 -12.089 1.00 88.06 83 ALA A C 1
ATOM 649 O O . ALA A 1 83 ? 3.250 -4.774 -12.426 1.00 88.06 83 ALA A O 1
ATOM 650 N N . LYS A 1 84 ? 5.188 -3.803 -12.971 1.00 84.25 84 LYS A N 1
ATOM 651 C CA . LYS A 1 84 ? 4.810 -3.575 -14.370 1.00 84.25 84 LYS A CA 1
ATOM 652 C C . LYS A 1 84 ? 5.911 -4.038 -15.321 1.00 84.25 84 LYS A C 1
ATOM 654 O O . LYS A 1 84 ? 7.087 -3.730 -15.142 1.00 84.25 84 LYS A O 1
ATOM 659 N N . ALA A 1 85 ? 5.515 -4.808 -16.336 1.00 71.94 85 ALA A N 1
ATOM 660 C CA . ALA A 1 85 ? 6.425 -5.359 -17.337 1.00 71.94 85 ALA A CA 1
ATOM 661 C C . ALA A 1 85 ? 6.783 -4.328 -18.427 1.00 71.94 85 ALA A C 1
ATOM 663 O O . ALA A 1 85 ? 5.936 -3.562 -18.882 1.00 71.94 85 ALA A O 1
ATOM 664 N N . TRP A 1 86 ? 8.041 -4.368 -18.879 1.00 61.97 86 TRP A N 1
ATOM 665 C CA . TRP A 1 86 ? 8.680 -3.405 -19.791 1.00 61.97 86 TRP A CA 1
ATOM 666 C C . TRP A 1 86 ? 8.066 -3.257 -21.181 1.00 61.97 86 TRP A C 1
ATOM 668 O O . TRP A 1 86 ? 8.184 -2.191 -21.772 1.00 61.97 86 TRP A O 1
ATOM 678 N N . ALA A 1 87 ? 7.442 -4.302 -21.726 1.00 61.53 87 ALA A N 1
ATOM 679 C CA . ALA A 1 87 ? 7.110 -4.348 -23.151 1.00 61.53 87 ALA A CA 1
ATOM 680 C C . ALA A 1 87 ? 6.075 -3.292 -23.596 1.00 61.53 87 ALA A C 1
ATOM 682 O O . ALA A 1 87 ? 5.778 -3.206 -24.784 1.00 61.53 87 ALA A O 1
ATOM 683 N N . LYS A 1 88 ? 5.478 -2.538 -22.660 1.00 57.81 88 LYS A N 1
ATOM 684 C CA . LYS A 1 88 ? 4.329 -1.659 -22.919 1.00 57.81 88 LYS A CA 1
ATOM 685 C C . LYS A 1 88 ? 4.298 -0.364 -22.100 1.00 57.81 88 LYS A C 1
ATOM 687 O O . LYS A 1 88 ? 3.227 0.221 -22.000 1.00 57.81 88 LYS A O 1
ATOM 692 N N . MET A 1 89 ? 5.393 0.048 -21.460 1.00 67.62 89 MET A N 1
ATOM 693 C CA . MET A 1 89 ? 5.337 1.189 -20.540 1.00 67.62 89 MET A CA 1
ATOM 694 C C . MET A 1 89 ? 6.423 2.211 -20.849 1.00 67.62 89 MET A C 1
ATOM 696 O O . MET A 1 89 ? 7.615 1.932 -20.695 1.00 67.62 89 MET A O 1
ATOM 700 N N . LEU A 1 90 ? 5.989 3.388 -21.288 1.00 70.38 90 LEU A N 1
ATOM 701 C CA . LEU A 1 90 ? 6.838 4.558 -21.432 1.00 70.38 90 LEU A CA 1
ATOM 702 C C . LEU A 1 90 ? 7.137 5.147 -20.041 1.00 70.38 90 LEU A C 1
ATOM 704 O O . LEU A 1 90 ? 6.381 4.914 -19.092 1.00 70.38 90 LEU A O 1
ATOM 708 N N . PRO A 1 91 ? 8.239 5.892 -19.867 1.00 67.88 91 PRO A N 1
ATOM 709 C CA . PRO A 1 91 ? 8.558 6.518 -18.587 1.00 67.88 91 PRO A CA 1
ATOM 710 C C . PRO A 1 91 ? 7.404 7.364 -18.016 1.00 67.88 91 PRO A C 1
ATOM 712 O O . PRO A 1 91 ? 7.108 7.278 -16.827 1.00 67.88 91 PRO A O 1
ATOM 715 N N . GLU A 1 92 ? 6.704 8.125 -18.854 1.00 73.81 92 GLU A N 1
ATOM 716 C CA . GLU A 1 92 ? 5.529 8.926 -18.494 1.00 73.81 92 GLU A CA 1
ATOM 717 C C . GLU A 1 92 ? 4.359 8.092 -17.956 1.00 73.81 92 GLU A C 1
ATOM 719 O O . GLU A 1 92 ? 3.675 8.523 -17.023 1.00 73.81 92 GLU A O 1
ATOM 724 N N . ASP A 1 93 ? 4.178 6.865 -18.451 1.00 79.50 93 ASP A N 1
ATOM 725 C CA . ASP A 1 93 ? 3.111 5.977 -17.990 1.00 79.50 93 ASP A CA 1
ATOM 726 C C . ASP A 1 93 ? 3.303 5.605 -16.519 1.00 79.50 93 ASP A C 1
ATOM 728 O O . ASP A 1 93 ? 2.324 5.381 -15.811 1.00 79.50 93 ASP A O 1
ATOM 732 N N . VAL A 1 94 ? 4.545 5.575 -16.024 1.00 77.88 94 VAL A N 1
ATOM 733 C CA . VAL A 1 94 ? 4.850 5.256 -14.621 1.00 77.88 94 VAL A CA 1
ATOM 734 C C . VAL A 1 94 ? 4.208 6.269 -13.675 1.00 77.88 94 VAL A C 1
ATOM 736 O O . VAL A 1 94 ? 3.649 5.882 -12.645 1.00 77.88 94 VAL A O 1
ATOM 739 N N . LEU A 1 95 ? 4.238 7.555 -14.043 1.00 78.19 95 LEU A N 1
ATOM 740 C CA . LEU A 1 95 ? 3.592 8.615 -13.271 1.00 78.19 95 LEU A CA 1
ATOM 741 C C . LEU A 1 95 ? 2.083 8.409 -13.246 1.00 78.19 95 LEU A C 1
ATOM 743 O O . LEU A 1 95 ? 1.472 8.441 -12.179 1.00 78.19 95 LEU A O 1
ATOM 747 N N . THR A 1 96 ? 1.493 8.117 -14.403 1.00 83.56 96 THR A N 1
ATOM 748 C CA . THR A 1 96 ? 0.062 7.838 -14.518 1.00 83.56 96 THR A CA 1
ATOM 749 C C . THR A 1 96 ? -0.347 6.589 -13.735 1.00 83.56 96 THR A C 1
ATOM 751 O O . THR A 1 96 ? -1.376 6.618 -13.065 1.00 83.56 96 THR A O 1
ATOM 754 N N . GLN A 1 97 ? 0.431 5.502 -13.763 1.00 85.31 97 GLN A N 1
ATOM 755 C CA . GLN A 1 97 ? 0.114 4.290 -12.997 1.00 85.31 97 GLN A CA 1
ATOM 756 C C . GLN A 1 97 ? 0.190 4.535 -11.486 1.00 85.31 97 GLN A C 1
ATOM 758 O O . GLN A 1 97 ? -0.721 4.148 -10.762 1.00 85.31 97 GLN A O 1
ATOM 763 N N . GLY A 1 98 ? 1.228 5.223 -11.007 1.00 84.56 98 GLY A N 1
ATOM 764 C CA . GLY A 1 98 ? 1.361 5.558 -9.589 1.00 84.56 98 GLY A CA 1
ATOM 765 C C . GLY A 1 98 ? 0.292 6.530 -9.089 1.00 84.56 98 GLY A C 1
ATOM 766 O O . GLY A 1 98 ? -0.301 6.327 -8.027 1.00 84.56 98 GLY A O 1
ATOM 767 N N . ALA A 1 99 ? -0.001 7.561 -9.886 1.00 86.56 99 ALA A N 1
ATOM 768 C CA . ALA A 1 99 ? -1.012 8.564 -9.576 1.00 86.56 99 ALA A CA 1
ATOM 769 C C . ALA A 1 99 ? -2.406 7.947 -9.400 1.00 86.56 99 ALA A C 1
ATOM 771 O O . ALA A 1 99 ? -3.160 8.403 -8.544 1.00 86.56 99 ALA A O 1
ATOM 772 N N . LYS A 1 100 ? -2.743 6.880 -10.137 1.00 91.06 100 LYS A N 1
ATOM 773 C CA . LYS A 1 100 ? -4.020 6.175 -9.952 1.00 91.06 100 LYS A CA 1
ATOM 774 C C . LYS A 1 100 ? -4.198 5.656 -8.531 1.00 91.06 100 LYS A C 1
ATOM 776 O O . LYS A 1 100 ? -5.295 5.750 -8.012 1.00 91.06 100 LYS A O 1
ATOM 781 N N . TYR A 1 101 ? -3.159 5.157 -7.868 1.00 92.00 101 TYR A N 1
ATOM 782 C CA . TYR A 1 101 ? -3.299 4.685 -6.486 1.00 92.00 101 TYR A CA 1
ATOM 783 C C . TYR A 1 101 ? -3.364 5.849 -5.495 1.00 92.00 101 TYR A C 1
ATOM 785 O O . TYR A 1 101 ? -4.289 5.916 -4.688 1.00 92.00 101 TYR A O 1
ATOM 793 N N . LEU A 1 102 ? -2.450 6.819 -5.612 1.00 90.19 102 LEU A N 1
ATOM 794 C CA . LEU A 1 102 ? -2.399 7.989 -4.722 1.00 90.19 102 LEU A CA 1
ATOM 795 C C . LEU A 1 102 ? -3.673 8.847 -4.799 1.00 90.19 102 LEU A C 1
ATOM 797 O O . LEU A 1 102 ? -4.160 9.364 -3.789 1.00 90.19 102 LEU A O 1
ATOM 801 N N . TYR A 1 103 ? -4.227 9.003 -6.004 1.00 89.75 103 TYR A N 1
ATOM 802 C CA . TYR A 1 103 ? -5.394 9.842 -6.262 1.00 89.75 103 TYR A CA 1
ATOM 803 C C . TYR A 1 103 ? -6.694 9.060 -6.499 1.00 89.75 103 TYR A C 1
ATOM 805 O O . TYR A 1 103 ? -7.767 9.653 -6.495 1.00 89.75 103 TYR A O 1
ATOM 813 N N . GLY A 1 104 ? -6.630 7.750 -6.688 1.00 91.88 104 GLY A N 1
ATOM 814 C CA . GLY A 1 104 ? -7.813 6.920 -6.893 1.00 91.88 104 GLY A CA 1
ATOM 815 C C . GLY A 1 104 ? -8.355 6.301 -5.627 1.00 91.88 104 GLY A C 1
ATOM 816 O O . GLY A 1 104 ? -9.567 6.160 -5.514 1.00 91.88 104 GLY A O 1
ATOM 817 N N . ILE A 1 105 ? -7.488 5.977 -4.668 1.00 93.94 105 ILE A N 1
ATOM 818 C CA . ILE A 1 105 ? -7.909 5.416 -3.385 1.00 93.94 105 ILE A CA 1
ATOM 819 C C . ILE A 1 105 ? -8.164 6.564 -2.408 1.00 93.94 105 ILE A C 1
ATOM 821 O O . ILE A 1 105 ? -7.380 7.517 -2.306 1.00 93.94 105 ILE A O 1
ATOM 825 N N . ARG A 1 106 ? -9.293 6.491 -1.707 1.00 94.06 106 ARG A N 1
ATOM 826 C CA . ARG A 1 106 ? -9.758 7.485 -0.736 1.00 94.06 106 ARG A CA 1
ATOM 827 C C . ARG A 1 106 ? -10.182 6.817 0.554 1.00 94.06 106 ARG A C 1
ATOM 829 O O . ARG A 1 106 ? -10.720 5.717 0.511 1.00 94.06 106 ARG A O 1
ATOM 836 N N . ARG A 1 107 ? -9.992 7.510 1.676 1.00 94.12 107 ARG A N 1
ATOM 837 C CA . ARG A 1 107 ? -10.605 7.121 2.949 1.00 94.12 107 ARG A CA 1
ATOM 838 C C . ARG A 1 107 ? -12.107 7.401 2.902 1.00 94.12 107 ARG A C 1
ATOM 840 O O . ARG A 1 107 ? -12.547 8.365 2.274 1.00 94.12 107 ARG A O 1
ATOM 847 N N . HIS A 1 108 ? -12.889 6.542 3.537 1.00 92.12 108 HIS A N 1
ATOM 848 C CA . HIS A 1 108 ? -14.324 6.703 3.726 1.00 92.12 108 HIS A CA 1
ATOM 849 C C . HIS A 1 108 ? -14.609 6.981 5.213 1.00 92.12 108 HIS A C 1
ATOM 851 O O . HIS A 1 108 ? -14.065 6.264 6.050 1.00 92.12 108 HIS A O 1
ATOM 857 N N . PRO A 1 109 ? -15.458 7.969 5.560 1.00 88.88 109 PRO A N 1
ATOM 858 C CA . PRO A 1 109 ? -16.271 8.802 4.666 1.00 88.88 109 PRO A CA 1
ATOM 859 C C . PRO A 1 109 ? -15.542 10.023 4.074 1.00 88.88 109 PRO A C 1
ATOM 861 O O . PRO A 1 109 ? -16.034 10.595 3.099 1.00 88.88 109 PRO A O 1
ATOM 864 N N . ASP A 1 110 ? -14.371 10.397 4.597 1.00 85.88 110 ASP A N 1
ATOM 865 C CA . ASP A 1 110 ? -13.670 11.647 4.260 1.00 85.88 110 ASP A CA 1
ATOM 866 C C . ASP A 1 110 ? -12.905 11.605 2.928 1.00 85.88 110 ASP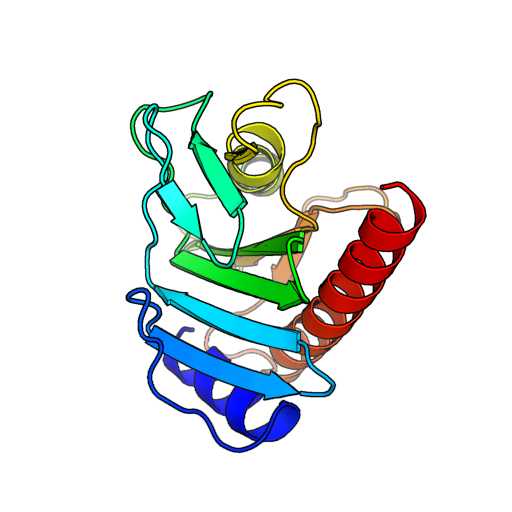 A C 1
ATOM 868 O O . ASP A 1 110 ? -11.683 11.758 2.848 1.00 85.88 110 ASP A O 1
ATOM 872 N N . LYS A 1 111 ? -13.652 11.464 1.830 1.00 81.94 111 LYS A N 1
ATOM 873 C CA . LYS A 1 111 ? -13.101 11.351 0.469 1.00 81.94 111 LYS A CA 1
ATOM 874 C C . LYS A 1 111 ? -12.351 12.603 -0.010 1.00 81.94 111 LYS A C 1
ATOM 876 O O . LYS A 1 111 ? -11.650 12.533 -1.018 1.00 81.94 111 LYS A O 1
ATOM 881 N N . ALA A 1 112 ? -12.516 13.738 0.672 1.00 81.12 112 ALA A N 1
ATOM 882 C CA . ALA A 1 112 ? -11.850 14.997 0.344 1.00 81.12 112 ALA A CA 1
ATOM 883 C C . ALA A 1 112 ? -10.378 15.040 0.796 1.00 81.12 112 ALA A C 1
ATOM 885 O O . ALA A 1 112 ? -9.608 15.839 0.265 1.00 81.12 112 ALA A O 1
ATOM 886 N N . ILE A 1 113 ? -9.973 14.182 1.741 1.00 79.81 113 ILE A N 1
ATOM 887 C CA . ILE A 1 113 ? -8.595 14.132 2.238 1.00 79.81 113 ILE A CA 1
ATOM 888 C C . ILE A 1 113 ? -7.747 13.326 1.254 1.00 79.81 113 ILE A C 1
ATOM 890 O O . ILE A 1 113 ? -7.932 12.116 1.084 1.00 79.81 113 ILE A O 1
ATOM 894 N N . VAL A 1 114 ? -6.819 14.009 0.580 1.00 78.50 114 VAL A N 1
ATOM 895 C CA . VAL A 1 114 ? -6.005 13.432 -0.493 1.00 78.50 114 VAL A CA 1
ATOM 896 C C . VAL A 1 114 ? -4.527 13.813 -0.346 1.00 78.50 114 VAL A C 1
ATOM 898 O O . VAL A 1 114 ? -4.228 14.964 -0.036 1.00 78.50 114 VAL A O 1
ATOM 901 N N . PRO A 1 115 ? -3.589 12.890 -0.627 1.00 78.31 115 PRO A N 1
ATOM 902 C CA . PRO A 1 115 ? -3.807 11.473 -0.931 1.00 78.31 115 PRO A CA 1
ATOM 903 C C . PRO A 1 11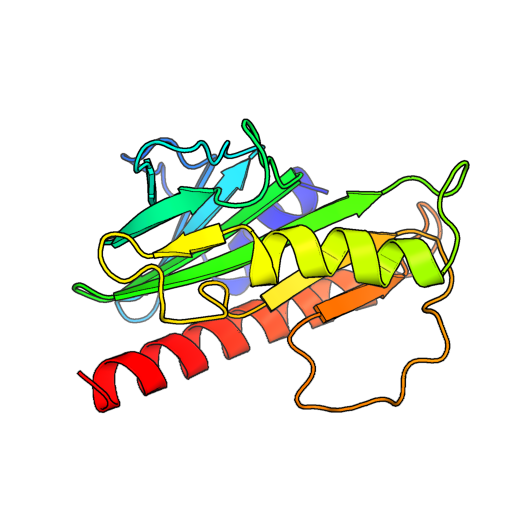5 ? -4.132 10.653 0.329 1.00 78.31 115 PRO A C 1
ATOM 905 O O . PRO A 1 115 ? -3.710 11.000 1.429 1.00 78.31 115 PRO A O 1
ATOM 908 N N . ALA A 1 116 ? -4.866 9.550 0.155 1.00 84.44 116 ALA A N 1
ATOM 909 C CA . ALA A 1 116 ? -5.149 8.613 1.245 1.00 84.44 116 ALA A CA 1
ATOM 910 C C . ALA A 1 116 ? -4.000 7.627 1.502 1.00 84.44 116 ALA A C 1
ATOM 912 O O . ALA A 1 116 ? -3.822 7.183 2.627 1.00 84.44 116 ALA A O 1
ATOM 913 N N . LEU A 1 117 ? -3.229 7.289 0.466 1.00 88.56 117 LEU A N 1
ATOM 914 C CA . LEU A 1 117 ? -2.030 6.465 0.600 1.00 88.56 117 LEU A CA 1
ATOM 915 C C . LEU A 1 117 ? -0.850 7.340 1.010 1.00 88.56 117 LEU A C 1
ATOM 917 O O . LEU A 1 117 ? -0.690 8.455 0.496 1.00 88.56 117 LEU A O 1
ATOM 921 N N . SER A 1 118 ? -0.001 6.799 1.879 1.00 89.00 118 SER A N 1
ATOM 922 C CA . SER A 1 118 ? 1.274 7.414 2.237 1.00 89.00 118 SER A CA 1
ATOM 923 C C . SER A 1 118 ? 2.189 7.409 1.012 1.00 89.00 118 SER A C 1
ATOM 925 O O . SER A 1 118 ? 2.664 8.469 0.611 1.00 89.00 118 SER A O 1
ATOM 927 N N . SER A 1 119 ? 2.287 6.264 0.320 1.00 88.62 119 SER A N 1
ATOM 928 C CA . SER A 1 119 ? 3.039 6.160 -0.932 1.00 88.62 119 SER A CA 1
ATOM 929 C C . SER A 1 119 ? 2.535 5.112 -1.929 1.00 88.62 119 SER A C 1
ATOM 931 O O . SER A 1 119 ? 1.732 4.224 -1.636 1.00 88.62 119 SER A O 1
ATOM 933 N N . ALA A 1 120 ? 3.022 5.241 -3.163 1.00 88.56 120 ALA A N 1
ATOM 934 C CA . ALA A 1 120 ? 2.903 4.250 -4.222 1.00 88.56 120 ALA A CA 1
ATOM 935 C C . ALA A 1 120 ? 4.297 3.905 -4.759 1.00 88.56 120 ALA A C 1
ATOM 937 O O . ALA A 1 120 ? 5.076 4.784 -5.129 1.00 88.56 120 ALA A O 1
ATOM 938 N N . LEU A 1 121 ? 4.603 2.614 -4.816 1.00 88.88 121 LEU A N 1
ATOM 939 C CA . LEU A 1 121 ? 5.860 2.060 -5.288 1.00 88.88 121 LEU A CA 1
ATOM 940 C C . LEU A 1 121 ? 5.630 1.285 -6.588 1.00 88.88 121 LEU A C 1
ATOM 942 O O . LEU A 1 121 ? 5.055 0.199 -6.584 1.00 88.88 121 LEU A O 1
ATOM 946 N N . ILE A 1 122 ?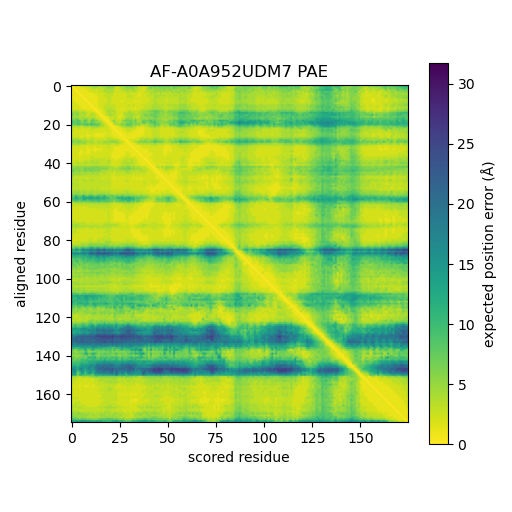 6.124 1.814 -7.705 1.00 86.62 122 ILE A N 1
ATOM 947 C CA . ILE A 1 122 ? 6.114 1.110 -8.988 1.00 86.62 122 ILE A CA 1
ATOM 948 C C . ILE A 1 122 ? 7.435 0.363 -9.155 1.00 86.62 122 ILE A C 1
ATOM 950 O O . ILE A 1 122 ? 8.501 0.975 -9.258 1.00 86.62 122 ILE A O 1
ATOM 954 N N . VAL A 1 123 ? 7.361 -0.965 -9.199 1.00 83.88 123 VAL A N 1
ATOM 955 C CA . VAL A 1 123 ? 8.505 -1.843 -9.457 1.00 83.88 123 VAL A CA 1
ATOM 956 C C . VAL A 1 123 ? 8.514 -2.191 -10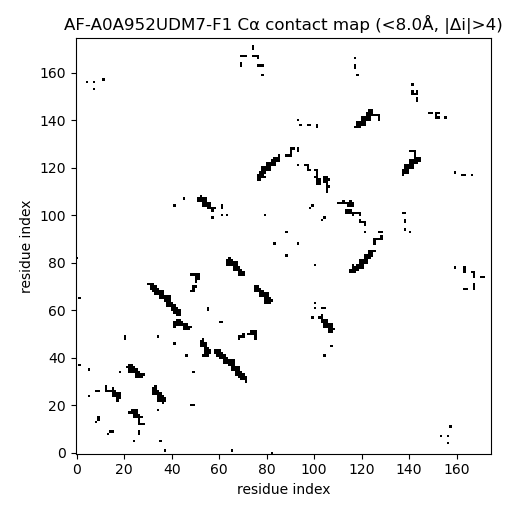.940 1.00 83.88 123 VAL A C 1
ATOM 958 O O . VAL A 1 123 ? 7.627 -2.871 -11.456 1.00 83.88 123 VAL A O 1
ATOM 961 N N . THR A 1 124 ? 9.516 -1.708 -11.660 1.00 77.88 124 THR A N 1
ATOM 962 C CA . THR A 1 124 ? 9.594 -1.881 -13.113 1.00 77.88 124 THR A CA 1
ATOM 963 C C . THR A 1 124 ? 11.036 -2.024 -13.556 1.00 77.88 124 THR A C 1
ATOM 965 O O . THR A 1 124 ? 11.941 -1.514 -12.916 1.00 77.88 124 THR A O 1
ATOM 968 N N . SER A 1 125 ? 11.293 -2.692 -14.673 1.00 68.31 125 SER A N 1
ATOM 969 C CA . SER A 1 125 ? 12.618 -2.664 -15.301 1.00 68.31 125 SER A CA 1
ATOM 970 C C . SER A 1 125 ? 12.857 -1.398 -16.138 1.00 68.31 125 SER A C 1
ATOM 972 O O . SER A 1 125 ? 13.971 -1.207 -16.634 1.00 68.31 125 SER A O 1
ATOM 974 N N . ALA A 1 126 ? 11.834 -0.548 -16.308 1.00 64.06 126 ALA A N 1
ATOM 975 C CA . ALA A 1 126 ? 11.919 0.718 -17.032 1.00 64.06 126 ALA A CA 1
ATOM 976 C C . ALA A 1 126 ? 12.833 1.729 -16.317 1.00 64.06 126 ALA A C 1
ATOM 978 O O . ALA A 1 126 ? 12.980 1.718 -15.093 1.00 64.06 126 ALA A O 1
ATOM 979 N N . VAL A 1 127 ? 13.456 2.613 -17.097 1.00 61.59 127 VAL A N 1
ATOM 980 C CA . VAL A 1 127 ? 14.208 3.750 -16.557 1.00 61.59 127 VAL A CA 1
ATOM 981 C C . VAL A 1 127 ? 13.200 4.769 -16.034 1.00 61.59 127 VAL A C 1
ATOM 983 O O . VAL A 1 127 ? 12.229 5.085 -16.722 1.00 61.59 127 VAL A O 1
ATOM 986 N N . ARG A 1 128 ? 13.419 5.267 -14.812 1.00 62.22 128 ARG A N 1
ATOM 987 C CA . ARG A 1 128 ? 12.597 6.333 -14.231 1.00 62.22 128 ARG A CA 1
ATOM 988 C C . ARG A 1 128 ? 12.576 7.516 -15.217 1.00 62.22 128 ARG A C 1
ATOM 990 O O . ARG A 1 128 ? 13.657 7.913 -15.662 1.00 62.22 128 ARG A O 1
ATOM 997 N N . PRO A 1 129 ? 11.406 8.084 -15.575 1.00 61.00 129 PRO A N 1
ATOM 998 C CA . PRO A 1 129 ? 11.386 9.362 -16.290 1.00 61.00 129 PRO A CA 1
ATOM 999 C C . PRO A 1 129 ? 12.236 10.371 -15.515 1.00 61.00 129 PRO A C 1
ATOM 1001 O O . PRO A 1 129 ? 12.300 10.285 -14.288 1.00 61.00 129 PRO A O 1
ATOM 1004 N N . HIS A 1 130 ? 12.887 11.314 -16.200 1.00 57.94 130 HIS A N 1
ATOM 1005 C CA . HIS A 1 130 ? 13.532 12.450 -15.533 1.00 57.94 130 HIS A CA 1
ATOM 1006 C C . HIS A 1 130 ? 12.451 13.299 -14.843 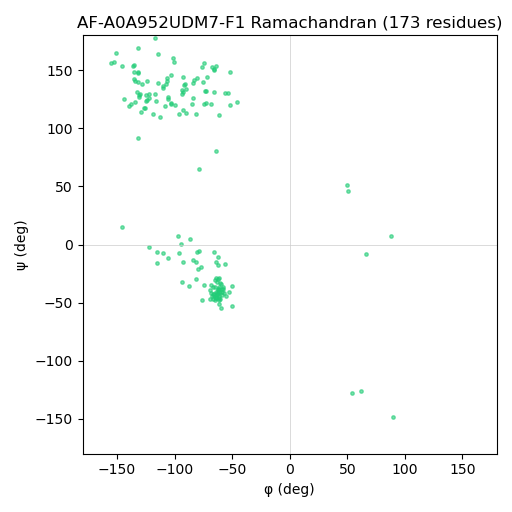1.00 57.94 130 HIS A C 1
ATOM 1008 O O . HIS A 1 130 ? 11.964 14.286 -15.379 1.00 57.94 130 HIS A O 1
ATOM 1014 N N . ALA A 1 131 ? 12.026 12.861 -13.664 1.00 54.97 131 ALA A N 1
ATOM 1015 C CA . ALA A 1 131 ? 11.274 13.644 -12.713 1.00 54.97 131 ALA A CA 1
ATOM 1016 C C . ALA A 1 131 ? 12.297 14.302 -11.791 1.00 54.97 131 ALA A C 1
ATOM 1018 O O . ALA A 1 131 ? 13.274 13.660 -11.403 1.00 54.97 131 ALA A O 1
ATOM 1019 N N . ILE A 1 132 ? 12.078 15.573 -11.459 1.00 53.75 132 ILE A N 1
ATOM 1020 C CA . ILE A 1 132 ? 12.878 16.283 -10.461 1.00 53.75 132 ILE A CA 1
ATOM 1021 C C . ILE A 1 132 ? 12.891 15.416 -9.198 1.00 53.75 132 ILE A C 1
ATOM 1023 O O . ILE A 1 132 ? 11.828 15.070 -8.674 1.00 53.75 132 ILE A O 1
ATOM 1027 N N . GLU A 1 133 ? 14.081 15.003 -8.762 1.00 55.44 133 GLU A N 1
ATOM 1028 C CA . GLU A 1 133 ? 14.232 14.287 -7.502 1.00 55.44 133 GLU A CA 1
ATOM 1029 C C . GLU A 1 133 ? 13.759 15.216 -6.388 1.00 55.44 133 GLU A C 1
ATOM 1031 O O . GLU A 1 133 ? 14.327 16.277 -6.147 1.00 55.44 133 GLU A O 1
ATOM 1036 N N . SER A 1 134 ? 12.641 14.848 -5.774 1.00 54.00 134 SER A N 1
ATOM 1037 C CA . SER A 1 134 ? 12.122 15.509 -4.594 1.00 54.00 134 SER A CA 1
ATOM 1038 C C . SER A 1 134 ? 11.966 14.452 -3.522 1.00 54.00 134 SER A C 1
ATOM 1040 O O . SER A 1 134 ? 11.255 13.464 -3.725 1.00 54.00 134 SER A O 1
ATOM 1042 N N . ASP A 1 135 ? 12.593 14.695 -2.376 1.00 58.72 135 ASP A N 1
ATOM 1043 C CA . ASP A 1 135 ? 12.457 13.871 -1.172 1.00 58.72 135 ASP A CA 1
ATOM 1044 C C . ASP A 1 135 ? 11.011 13.860 -0.635 1.00 58.72 135 ASP A C 1
ATOM 1046 O O . ASP A 1 135 ? 10.664 13.041 0.206 1.00 58.72 135 ASP A O 1
ATOM 1050 N N . LEU A 1 136 ? 10.143 14.735 -1.160 1.00 61.94 136 LEU A N 1
ATOM 1051 C CA . LEU A 1 136 ? 8.722 14.840 -0.816 1.00 61.94 136 LEU A CA 1
ATOM 1052 C C . LEU A 1 136 ? 7.800 14.043 -1.758 1.00 61.94 136 LEU A C 1
ATOM 1054 O O . LEU A 1 136 ? 6.575 14.099 -1.623 1.00 61.94 136 LEU A O 1
ATOM 1058 N N . ALA A 1 137 ? 8.341 13.343 -2.758 1.00 69.56 137 ALA A N 1
ATOM 1059 C CA . ALA A 1 137 ? 7.524 12.604 -3.713 1.00 69.56 137 ALA A CA 1
ATOM 1060 C C . ALA A 1 137 ? 6.914 11.350 -3.067 1.00 69.56 137 ALA A C 1
ATOM 1062 O O . ALA A 1 137 ? 7.648 10.459 -2.672 1.00 69.56 137 ALA A O 1
ATOM 1063 N N . LYS A 1 138 ? 5.579 11.231 -3.069 1.00 79.56 138 LYS A N 1
ATOM 1064 C CA . LYS A 1 138 ? 4.839 10.025 -2.623 1.00 79.56 138 LYS A CA 1
ATOM 1065 C C . LYS A 1 138 ? 4.808 8.892 -3.657 1.00 79.56 138 LYS A C 1
ATOM 1067 O O . LYS A 1 138 ? 4.264 7.817 -3.410 1.00 79.56 138 LYS A O 1
ATOM 1072 N N . LEU A 1 139 ? 5.333 9.146 -4.857 1.00 79.62 139 LEU A N 1
ATOM 1073 C CA . LEU A 1 139 ? 5.464 8.163 -5.927 1.00 79.62 139 LEU A CA 1
ATOM 1074 C C . LEU A 1 139 ? 6.932 7.784 -6.102 1.00 79.62 139 LEU A C 1
ATOM 1076 O O . LEU A 1 139 ? 7.761 8.607 -6.496 1.00 79.62 139 LEU A O 1
ATOM 1080 N N . HIS A 1 140 ? 7.221 6.505 -5.895 1.00 80.00 140 HIS A N 1
ATOM 1081 C CA . HIS A 1 140 ? 8.555 5.942 -6.017 1.00 80.00 140 HIS A CA 1
ATOM 1082 C C . HIS A 1 140 ? 8.607 4.947 -7.165 1.00 80.00 140 HIS A C 1
ATOM 1084 O O . HIS A 1 140 ? 7.700 4.140 -7.360 1.00 80.00 140 HIS A O 1
ATOM 1090 N N . VAL A 1 141 ? 9.701 4.994 -7.917 1.00 75.31 141 VAL A N 1
ATOM 1091 C CA . VAL A 1 141 ? 9.956 4.083 -9.030 1.00 75.31 141 VAL A CA 1
ATOM 1092 C C . VAL A 1 141 ? 11.217 3.312 -8.698 1.00 75.31 141 VAL A C 1
ATOM 1094 O O . VAL A 1 141 ? 12.299 3.894 -8.646 1.00 75.31 141 VAL A O 1
ATOM 1097 N N . VAL A 1 142 ? 11.078 2.012 -8.454 1.00 76.00 142 VAL A N 1
ATOM 1098 C CA . VAL A 1 142 ? 12.220 1.124 -8.238 1.00 76.00 142 VAL A CA 1
ATOM 1099 C C . VAL A 1 142 ? 12.497 0.378 -9.520 1.00 76.00 142 VAL A C 1
ATOM 1101 O O . VAL A 1 142 ? 11.657 -0.379 -10.018 1.00 76.00 142 VAL A O 1
ATOM 1104 N N . ARG A 1 143 ? 13.713 0.580 -10.032 1.00 71.75 143 ARG A N 1
ATOM 1105 C CA . ARG A 1 143 ? 14.205 -0.205 -11.149 1.00 71.75 143 ARG A CA 1
ATOM 1106 C C . ARG A 1 143 ? 14.580 -1.600 -10.659 1.00 71.75 143 ARG A C 1
ATOM 1108 O O . ARG A 1 143 ? 15.445 -1.738 -9.803 1.00 71.75 143 ARG A O 1
ATOM 1115 N N . SER A 1 144 ? 13.962 -2.630 -11.219 1.00 67.81 144 SER A N 1
ATOM 1116 C CA . SER A 1 144 ? 14.327 -4.022 -10.960 1.00 67.81 144 SER A CA 1
ATOM 1117 C C . SER A 1 144 ? 14.262 -4.811 -12.263 1.00 67.81 144 SER A C 1
ATOM 1119 O O . SER A 1 144 ? 13.209 -4.886 -12.895 1.00 67.81 144 SER A O 1
ATOM 1121 N N . THR A 1 145 ? 15.389 -5.376 -12.700 1.00 62.06 145 THR A N 1
ATOM 1122 C CA . THR A 1 145 ? 15.399 -6.419 -13.731 1.00 62.06 145 THR A CA 1
ATOM 1123 C C . THR A 1 145 ? 15.555 -7.786 -13.057 1.00 62.06 145 THR A C 1
ATOM 1125 O O . THR A 1 145 ? 16.098 -7.865 -11.954 1.00 62.06 145 THR A O 1
ATOM 1128 N N . PRO A 1 146 ? 15.141 -8.887 -13.710 1.00 53.72 146 PRO A N 1
ATOM 1129 C CA . PRO A 1 146 ? 15.383 -10.240 -13.199 1.00 53.72 146 PRO A CA 1
ATOM 1130 C C . PRO A 1 146 ? 16.867 -10.561 -12.940 1.00 53.72 146 PRO A C 1
ATOM 1132 O O . PRO A 1 146 ? 17.168 -11.534 -12.258 1.00 53.72 146 PRO A O 1
ATOM 1135 N N . THR A 1 147 ? 17.783 -9.765 -13.502 1.00 51.28 147 THR A N 1
ATOM 1136 C CA . THR A 1 147 ? 19.237 -9.968 -13.481 1.00 51.28 147 THR A CA 1
ATOM 1137 C C . THR A 1 147 ? 20.014 -8.892 -12.713 1.00 51.28 147 THR A C 1
ATOM 1139 O O . THR A 1 147 ? 21.223 -9.039 -12.558 1.00 51.28 147 THR A O 1
ATOM 1142 N N . SER A 1 148 ? 19.371 -7.813 -12.250 1.00 51.91 148 SER A N 1
ATOM 1143 C CA . SER A 1 148 ? 20.027 -6.694 -11.558 1.00 51.91 148 SER A CA 1
ATOM 1144 C C . SER A 1 148 ? 19.849 -6.749 -10.040 1.00 51.91 148 SER A C 1
ATOM 1146 O O . SER A 1 148 ? 18.935 -7.394 -9.525 1.00 51.91 148 SER A O 1
ATOM 1148 N N . GLU A 1 149 ? 20.728 -6.026 -9.345 1.00 55.12 149 GLU A N 1
ATOM 1149 C CA . GLU A 1 149 ? 20.918 -6.029 -7.895 1.00 55.12 149 GLU A CA 1
ATOM 1150 C C . GLU A 1 149 ? 19.620 -5.962 -7.087 1.00 55.12 149 GLU A C 1
ATOM 1152 O O . GLU A 1 149 ? 18.797 -5.052 -7.183 1.00 55.12 149 GLU A O 1
ATOM 1157 N N . GLN A 1 150 ? 19.469 -6.983 -6.252 1.00 64.44 150 GLN A N 1
ATOM 1158 C CA . GLN A 1 150 ? 18.351 -7.189 -5.352 1.00 64.44 150 GLN A CA 1
ATOM 1159 C C . GLN A 1 150 ? 18.261 -6.053 -4.307 1.00 64.44 150 GLN A C 1
ATOM 1161 O O . GLN A 1 150 ? 17.159 -5.618 -3.977 1.00 64.44 150 GLN A O 1
ATOM 1166 N N . SER A 1 151 ? 19.387 -5.483 -3.887 1.00 73.00 151 SER A N 1
ATOM 1167 C CA . SER A 1 151 ? 19.497 -4.470 -2.827 1.00 73.00 151 SER A CA 1
ATOM 1168 C C . SER A 1 151 ? 18.551 -3.266 -2.961 1.00 73.00 151 SER A C 1
ATOM 1170 O O . SER A 1 151 ? 18.036 -2.793 -1.952 1.00 73.00 151 SER A O 1
ATOM 1172 N N . THR A 1 152 ? 18.258 -2.777 -4.172 1.00 78.88 152 THR A N 1
ATOM 1173 C CA . THR A 1 152 ? 17.438 -1.562 -4.351 1.00 78.88 152 THR A CA 1
ATOM 1174 C C . THR A 1 152 ? 15.986 -1.741 -3.903 1.00 78.88 152 THR A C 1
ATOM 1176 O O . THR A 1 152 ? 15.397 -0.814 -3.346 1.00 78.88 152 THR A O 1
ATOM 1179 N N . LEU A 1 153 ? 15.395 -2.922 -4.126 1.00 83.19 153 LEU A N 1
ATOM 1180 C CA . LEU A 1 153 ? 14.033 -3.197 -3.660 1.00 83.19 153 LEU A CA 1
ATOM 1181 C C . LEU A 1 153 ? 13.993 -3.255 -2.133 1.00 83.19 153 LEU A C 1
ATOM 1183 O O . LEU A 1 153 ? 13.113 -2.645 -1.540 1.00 83.19 153 LEU A O 1
ATOM 1187 N N . ASP A 1 154 ? 14.958 -3.931 -1.511 1.00 88.00 154 ASP A N 1
ATOM 1188 C CA . ASP A 1 154 ? 14.994 -4.118 -0.058 1.00 88.00 154 ASP A CA 1
ATOM 1189 C C . ASP A 1 154 ? 15.214 -2.778 0.661 1.00 88.00 154 ASP A C 1
ATOM 1191 O O . ASP A 1 154 ? 14.491 -2.462 1.600 1.00 88.00 154 ASP A O 1
ATOM 1195 N N . VAL A 1 155 ? 16.118 -1.928 0.152 1.00 87.69 155 VAL A N 1
ATOM 1196 C CA . VAL A 1 155 ? 16.301 -0.549 0.648 1.00 87.69 155 VAL A CA 1
ATOM 1197 C C . VAL A 1 155 ? 14.996 0.241 0.573 1.00 87.69 155 VAL A C 1
ATOM 1199 O O . VAL A 1 155 ? 14.650 0.968 1.504 1.00 87.69 155 VAL A O 1
ATOM 1202 N N . ARG A 1 156 ? 14.235 0.101 -0.519 1.00 88.00 156 ARG A N 1
ATOM 1203 C CA . ARG A 1 156 ? 12.972 0.830 -0.656 1.00 88.00 156 ARG A CA 1
ATOM 1204 C C . ARG A 1 156 ? 11.858 0.253 0.214 1.00 88.00 156 ARG A C 1
ATOM 1206 O O . ARG A 1 156 ? 11.045 1.029 0.706 1.00 88.00 156 ARG A O 1
ATOM 1213 N N . LEU A 1 157 ? 11.809 -1.063 0.404 1.00 90.50 157 LEU A N 1
ATOM 1214 C CA . LEU A 1 157 ? 10.875 -1.692 1.337 1.00 90.50 157 LEU A CA 1
ATOM 1215 C C . LEU A 1 157 ? 11.174 -1.270 2.783 1.00 90.50 157 LEU A C 1
ATOM 1217 O O . LEU A 1 157 ? 10.236 -1.026 3.535 1.00 90.50 157 LEU A O 1
ATOM 1221 N N . ASP A 1 158 ? 12.446 -1.099 3.157 1.00 91.75 158 ASP A N 1
ATOM 1222 C CA . ASP A 1 158 ? 12.819 -0.564 4.474 1.00 91.75 158 ASP A CA 1
ATOM 1223 C C . ASP A 1 158 ? 12.366 0.894 4.638 1.00 91.75 158 ASP A C 1
ATOM 1225 O O . ASP A 1 158 ? 11.686 1.235 5.606 1.00 91.75 158 ASP A O 1
ATOM 1229 N N . ALA A 1 159 ? 12.643 1.737 3.637 1.00 89.75 159 ALA A N 1
ATOM 1230 C CA . ALA A 1 159 ? 12.176 3.122 3.618 1.00 89.75 159 ALA A CA 1
ATOM 1231 C C . ALA A 1 159 ? 10.642 3.219 3.701 1.00 89.75 159 ALA A C 1
ATOM 1233 O O . ALA A 1 159 ? 10.120 4.110 4.364 1.00 89.75 159 ALA A O 1
ATOM 1234 N N . LEU A 1 160 ? 9.921 2.283 3.073 1.00 91.88 160 LEU A N 1
ATOM 1235 C CA . LEU A 1 160 ? 8.463 2.213 3.118 1.00 91.88 160 LEU A CA 1
ATOM 1236 C C . LEU A 1 160 ? 7.933 1.933 4.532 1.00 91.88 160 LEU A C 1
ATOM 1238 O O . LEU A 1 160 ? 6.952 2.547 4.943 1.00 91.88 160 LEU A O 1
ATOM 1242 N N . ILE A 1 161 ? 8.576 1.038 5.291 1.00 92.69 161 ILE A N 1
ATOM 1243 C CA . ILE A 1 161 ? 8.206 0.788 6.695 1.00 92.69 161 ILE A CA 1
ATOM 1244 C C . ILE A 1 161 ? 8.359 2.074 7.508 1.00 92.69 161 ILE A C 1
ATOM 1246 O O . ILE A 1 161 ? 7.462 2.423 8.275 1.00 92.69 161 ILE A O 1
ATOM 1250 N N . THR A 1 162 ? 9.484 2.772 7.346 1.00 93.12 162 THR A N 1
ATOM 1251 C CA . THR A 1 162 ? 9.759 4.030 8.052 1.00 93.12 162 THR A CA 1
ATOM 1252 C C . THR A 1 162 ? 8.728 5.101 7.695 1.00 93.12 162 THR A C 1
ATOM 1254 O O . THR A 1 162 ? 8.122 5.680 8.592 1.00 93.12 162 THR A O 1
ATOM 1257 N N . GLU A 1 163 ? 8.436 5.285 6.407 1.00 92.62 163 GLU A N 1
ATOM 1258 C CA . GLU A 1 163 ? 7.442 6.247 5.919 1.00 92.62 163 GLU A CA 1
ATOM 1259 C C . GLU A 1 163 ? 6.036 5.977 6.480 1.00 92.62 163 GLU A C 1
ATOM 1261 O O . GLU A 1 163 ? 5.346 6.904 6.912 1.00 92.62 163 GLU A O 1
ATOM 1266 N N . LEU A 1 164 ? 5.611 4.708 6.515 1.00 93.25 164 LEU A N 1
ATOM 1267 C CA . LEU A 1 164 ? 4.323 4.318 7.093 1.00 93.25 164 LEU A CA 1
ATOM 1268 C C . LEU A 1 164 ? 4.254 4.657 8.587 1.00 93.25 164 LEU A C 1
ATOM 1270 O O . LEU A 1 164 ? 3.247 5.191 9.043 1.00 93.25 164 LEU A O 1
ATOM 1274 N N . ARG A 1 165 ? 5.327 4.404 9.348 1.00 94.69 165 ARG A N 1
ATOM 1275 C CA . ARG A 1 165 ? 5.397 4.747 10.780 1.00 94.69 165 ARG A CA 1
ATOM 1276 C C . ARG A 1 165 ? 5.321 6.249 11.013 1.00 94.69 165 ARG A C 1
ATOM 1278 O O . ARG A 1 165 ? 4.588 6.691 11.894 1.00 94.69 165 ARG A O 1
ATOM 1285 N N . GLU A 1 166 ? 6.083 7.018 10.243 1.00 93.12 166 GLU A N 1
ATOM 1286 C CA . GLU A 1 166 ? 6.117 8.477 10.350 1.00 93.12 166 GLU A CA 1
ATOM 1287 C C . GLU A 1 166 ? 4.764 9.087 9.988 1.00 93.12 166 GLU A C 1
ATOM 1289 O O . GLU A 1 166 ? 4.249 9.923 10.728 1.00 93.12 166 GLU A O 1
ATOM 1294 N N . THR A 1 167 ? 4.145 8.628 8.898 1.00 91.12 167 THR A N 1
ATOM 1295 C CA . THR A 1 167 ? 2.826 9.114 8.472 1.00 91.12 167 THR A CA 1
ATOM 1296 C C . THR A 1 167 ? 1.754 8.782 9.508 1.00 91.12 167 THR A C 1
ATOM 1298 O O . THR A 1 167 ? 0.954 9.650 9.854 1.00 91.12 167 THR A O 1
ATOM 1301 N N . LEU A 1 168 ? 1.785 7.570 10.068 1.00 92.88 168 LEU A N 1
ATOM 1302 C CA . LEU A 1 168 ? 0.862 7.144 11.119 1.00 92.88 168 LEU A CA 1
ATOM 1303 C C . LEU A 1 168 ? 1.010 8.012 12.379 1.00 92.88 168 LEU A C 1
ATOM 1305 O O . LEU A 1 168 ? 0.024 8.529 12.898 1.00 92.88 168 LEU A O 1
ATOM 1309 N N . ALA A 1 169 ? 2.248 8.258 12.817 1.00 91.50 169 ALA A N 1
ATOM 1310 C CA . ALA A 1 169 ? 2.537 9.136 13.950 1.00 91.50 169 ALA A CA 1
ATOM 1311 C C . ALA A 1 169 ? 2.156 10.606 13.689 1.00 91.50 169 ALA A C 1
ATOM 1313 O O . ALA A 1 169 ? 1.822 11.333 14.621 1.00 91.50 169 ALA A O 1
ATOM 1314 N N . ASN A 1 170 ? 2.219 11.078 12.442 1.00 90.25 170 ASN A N 1
ATOM 1315 C CA . ASN A 1 170 ? 1.751 12.418 12.083 1.00 90.25 170 ASN A CA 1
ATOM 1316 C C . ASN A 1 170 ? 0.227 12.506 12.174 1.00 90.25 170 ASN A C 1
ATOM 1318 O O . ASN A 1 170 ? -0.284 13.417 12.816 1.00 90.25 170 ASN A O 1
ATOM 1322 N N . ARG A 1 171 ? -0.483 11.526 11.608 1.00 87.56 171 ARG A N 1
ATOM 1323 C CA . ARG A 1 171 ? -1.949 11.471 11.609 1.00 87.56 171 ARG A CA 1
ATOM 1324 C C . ARG A 1 171 ? -2.524 11.417 13.023 1.00 87.56 171 ARG A C 1
ATOM 1326 O O . ARG A 1 171 ? -3.473 12.128 13.316 1.00 87.56 171 ARG A O 1
ATOM 1333 N N . GLU A 1 172 ? -1.908 10.644 13.911 1.00 89.31 172 GLU A N 1
ATOM 1334 C CA . GLU A 1 172 ? -2.280 10.589 15.332 1.00 89.31 172 GLU A CA 1
ATOM 1335 C C . GLU A 1 172 ? -2.106 11.922 16.067 1.00 89.31 172 GLU A C 1
ATOM 1337 O O . GLU A 1 172 ? -2.821 12.190 17.024 1.00 89.31 172 GLU A O 1
ATOM 1342 N N . ARG A 1 173 ? -1.151 12.761 15.647 1.00 89.31 173 ARG A N 1
ATOM 1343 C CA . ARG A 1 173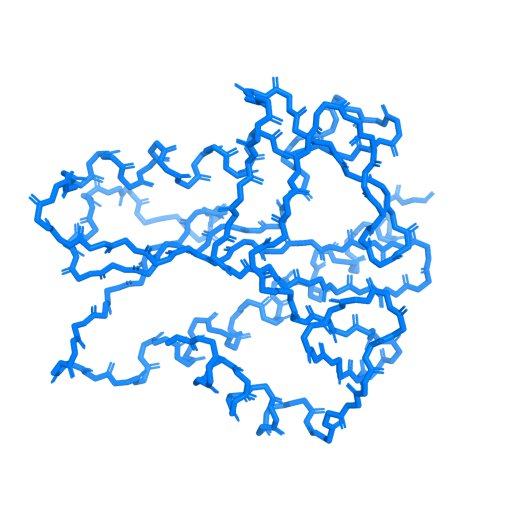 ? -0.955 14.097 16.231 1.00 89.31 173 ARG A CA 1
ATOM 1344 C C . ARG A 1 173 ? -1.950 15.129 15.703 1.00 89.31 173 ARG A C 1
ATOM 1346 O O . ARG A 1 173 ? -2.103 16.176 16.325 1.00 89.31 173 ARG A O 1
ATOM 1353 N N . GLU A 1 174 ? -2.546 14.868 14.544 1.00 85.69 174 GLU A N 1
ATOM 1354 C CA . GLU A 1 174 ? -3.501 15.755 13.873 1.00 85.69 174 GLU A CA 1
ATOM 1355 C C . GLU A 1 174 ? -4.968 15.448 14.231 1.00 85.69 174 GLU A C 1
ATOM 1357 O O . GLU A 1 174 ? -5.832 16.279 13.944 1.00 85.69 174 GLU A O 1
ATOM 1362 N N . ALA A 1 175 ? -5.241 14.283 14.831 1.00 82.38 175 ALA A N 1
ATOM 1363 C CA . ALA A 1 175 ? -6.564 13.823 15.272 1.00 82.38 175 ALA A CA 1
ATOM 1364 C C . ALA A 1 175 ? -6.928 14.331 16.678 1.00 82.38 175 ALA A C 1
ATOM 1366 O O . ALA A 1 175 ? -8.124 14.647 16.882 1.00 82.38 175 ALA A O 1
#

Secondary structure (DSSP, 8-state):
-HHHHHHHHHHHH---B--SSS-SEEEEETTEEEEEEES--B-SS-EEETTEEEEESS-S-B--SEEEEEEETTEEEEEEEEEE-GGG--HHHHHHHHHHHHHHEEEES-TTS---SSEEEEEESSPPP-----TT-SEEEEE--TTS-THHHHHHHHHHHHHHHHHHHHHHHH-

Nearest PDB structures (foldseek):
  3t38-assembly1_A  TM=3.817E-01  e=1.519E+00  Corynebacterium glutamicum
  7bot-assembly1_A  TM=3.462E-01  e=1.619E+00  Homo sapiens
  3p2u-assembly1_A  TM=2.303E-01  e=4.237E-01  Escherichia coli K-12
  6ksh-assembly1_D  TM=3.646E-01  e=5.442E+00  Plasmodium falciparum 3D7

Radius of gyration: 15.44 Å; Cα contacts (8 Å, |Δi|>4): 348; chains: 1; bounding box: 39×31×42 Å

Solvent-accessible surface area (backbone atoms only — not comparable to full-atom values): 9668 Å² total; per-residue (Å²): 108,70,70,58,54,48,56,50,44,41,71,74,52,38,76,68,46,84,41,92,84,74,34,74,33,24,31,66,52,94,81,29,40,35,33,38,28,69,52,51,71,27,25,73,56,80,40,76,53,82,62,35,32,30,22,20,78,75,44,74,68,45,64,41,54,27,34,40,40,40,21,46,83,78,42,53,30,34,33,40,34,35,77,51,71,59,96,80,56,56,42,70,50,52,57,56,58,36,46,45,52,34,72,17,36,23,36,58,87,59,59,82,53,75,58,42,35,68,34,22,38,40,39,22,57,49,67,77,50,96,62,85,90,50,99,81,57,48,63,44,75,46,65,49,48,102,86,50,76,66,62,61,58,56,56,48,54,53,51,48,54,53,50,41,52,53,53,45,57,50,52,66,72,74,107